Protein AF-A0A7V4GY34-F1 (afdb_monomer)

Sequence (155 aa):
AYGTVDELISWIGFLHDQVPQSNDQALLLKVQDRLMACASRLACDEKELLVRMPRVDESDILFLEQEIDRMESSLEPLQSFILPGGHPVASTCHIVRNVCRRAERRVIALAQEGNEEVENVIIRYLNRLADFLFVFARYLLYTCGGKETLWKPEL

Mean predicted aligned error: 3.69 Å

Secondary structure (DSSP, 8-state):
-HHHHHHHHHHHHHHHTTS-SSHHHHHHHHHHHHHHHHHHHTT---HHHHTTS----HHHHHHHHHHHHHHHTTSPP--SPEES-SSHHHHHHHHHHHHHHHHHHHHHHHHHTSSS---HHHHHHHHHHHHHHHHHHHHHHHHTT---EE-----

Radius of gyration: 16.41 Å; Cα contacts (8 Å, |Δi|>4): 177; chains: 1; bounding box: 42×24×57 Å

Nearest PDB structures (foldseek):
  6d5k-assembly1_A  TM=9.108E-01  e=4.526E-10  Homo sapiens
  3gai-assembly1_A  TM=9.306E-01  e=2.349E-09  Limosilactobacillus reuteri
  3ke4-assembly1_B  TM=9.255E-01  e=2.622E-09  Bacillus cereus ATCC 14579
  3ke5-assembly1_C  TM=9.308E-01  e=4.068E-09  Bacillus cereus ATCC 14579
  3gah-assembly1_A  TM=9.185E-01  e=5.655E-09  Limosilactobacillus reuteri

Solvent-accessible surface area (backbone atoms only — not comparable to full-atom values): 8522 Å² total; per-residue (Å²): 82,27,70,44,36,51,52,34,39,53,42,47,50,59,44,39,76,60,53,69,98,51,78,66,39,61,52,44,53,51,50,38,53,47,44,48,25,45,27,55,53,62,70,54,90,51,70,77,56,58,74,76,48,67,72,69,51,71,68,60,43,52,49,46,52,53,52,36,55,60,46,52,73,77,50,81,80,84,87,60,58,66,52,86,44,69,37,74,61,15,33,46,29,45,51,40,24,55,40,31,52,50,23,33,53,38,45,52,52,49,46,69,67,72,82,50,91,61,62,66,57,56,51,53,39,36,53,52,46,30,51,33,30,50,52,47,18,52,43,48,21,51,77,70,71,37,60,88,44,67,59,74,85,86,128

pLDDT: mean 93.72, std 6.86, range [61.62, 98.81]

Structure (mmCIF, N/CA/C/O backbone):
data_AF-A0A7V4GY34-F1
#
_entry.id   AF-A0A7V4GY34-F1
#
loop_
_atom_site.group_PDB
_atom_site.id
_atom_site.type_symbol
_atom_site.label_atom_id
_atom_site.label_alt_id
_atom_site.label_comp_id
_atom_site.label_asym_id
_atom_site.label_entity_id
_atom_site.label_seq_id
_atom_site.pdbx_PDB_ins_code
_atom_site.Cartn_x
_atom_site.Cartn_y
_atom_site.Cartn_z
_atom_site.occupancy
_atom_site.B_iso_or_equiv
_atom_site.auth_seq_id
_atom_site.auth_comp_id
_atom_site.auth_asym_id
_atom_site.auth_atom_id
_atom_site.pdbx_PDB_model_num
ATOM 1 N N . ALA A 1 1 ? 10.210 -7.263 -10.033 1.00 87.38 1 ALA A N 1
ATOM 2 C CA . ALA A 1 1 ? 9.430 -6.539 -8.997 1.00 87.38 1 ALA A CA 1
ATOM 3 C C . ALA A 1 1 ? 7.919 -6.519 -9.268 1.00 87.38 1 ALA A C 1
ATOM 5 O O . ALA A 1 1 ? 7.153 -6.638 -8.313 1.00 87.38 1 ALA A O 1
ATOM 6 N N . TYR A 1 2 ? 7.485 -6.415 -10.533 1.00 90.00 2 TYR A N 1
ATOM 7 C CA . TYR A 1 2 ? 6.071 -6.314 -10.924 1.00 90.00 2 TYR A CA 1
ATOM 8 C C . TYR A 1 2 ? 5.155 -7.398 -10.318 1.00 90.00 2 TYR A C 1
ATOM 10 O O . TYR A 1 2 ? 4.082 -7.064 -9.839 1.00 90.00 2 TYR A O 1
ATOM 18 N N . GLY A 1 3 ? 5.587 -8.664 -10.215 1.00 96.25 3 GLY A N 1
ATOM 19 C CA . GLY A 1 3 ? 4.744 -9.733 -9.648 1.00 96.25 3 GLY A CA 1
ATOM 20 C C . GLY A 1 3 ? 4.367 -9.530 -8.172 1.00 96.25 3 GLY A C 1
ATOM 21 O O . GLY A 1 3 ? 3.303 -9.946 -7.735 1.00 96.25 3 GLY A O 1
ATOM 22 N N . THR A 1 4 ? 5.200 -8.838 -7.385 1.00 97.94 4 THR A N 1
ATOM 23 C CA . THR A 1 4 ? 4.831 -8.458 -6.008 1.00 97.94 4 THR A CA 1
ATOM 24 C C . THR A 1 4 ? 3.872 -7.264 -5.978 1.00 97.94 4 THR A C 1
ATOM 26 O O . THR A 1 4 ? 3.084 -7.138 -5.046 1.00 97.94 4 THR A O 1
ATOM 29 N N . VAL A 1 5 ? 3.925 -6.388 -6.986 1.00 98.12 5 VAL A N 1
ATOM 30 C CA . VAL A 1 5 ? 2.938 -5.310 -7.157 1.00 98.12 5 VAL A CA 1
ATOM 31 C C . VAL A 1 5 ? 1.588 -5.900 -7.573 1.00 98.12 5 VAL A C 1
ATOM 33 O O . VAL A 1 5 ? 0.569 -5.495 -7.034 1.00 98.12 5 VAL A O 1
ATOM 36 N N . ASP A 1 6 ? 1.573 -6.912 -8.438 1.00 98.19 6 ASP A N 1
ATOM 37 C CA . ASP A 1 6 ? 0.356 -7.642 -8.816 1.00 98.19 6 ASP A CA 1
ATOM 38 C C . ASP A 1 6 ? -0.292 -8.372 -7.622 1.00 98.19 6 ASP A C 1
ATOM 40 O O . ASP A 1 6 ? -1.498 -8.278 -7.378 1.00 98.19 6 ASP A O 1
ATOM 44 N N . GLU A 1 7 ? 0.529 -8.997 -6.771 1.00 98.69 7 GLU A N 1
ATOM 45 C CA . GLU A 1 7 ? 0.064 -9.548 -5.495 1.00 98.69 7 GLU A CA 1
ATOM 46 C C . GLU A 1 7 ? -0.573 -8.463 -4.605 1.00 98.69 7 GLU A C 1
ATOM 48 O O . GLU A 1 7 ? -1.626 -8.682 -4.004 1.00 98.69 7 GLU A O 1
ATOM 53 N N . LEU A 1 8 ? 0.034 -7.272 -4.538 1.00 98.75 8 LEU A N 1
ATOM 54 C CA . LEU A 1 8 ? -0.525 -6.140 -3.800 1.00 98.75 8 LEU A CA 1
ATOM 55 C C . LEU A 1 8 ? -1.877 -5.690 -4.375 1.00 98.75 8 LEU A C 1
ATOM 57 O O . LEU A 1 8 ? -2.795 -5.447 -3.596 1.00 98.75 8 LEU A O 1
ATOM 61 N N . ILE A 1 9 ? -2.026 -5.615 -5.702 1.00 98.62 9 ILE A N 1
ATOM 62 C CA . ILE A 1 9 ? -3.294 -5.260 -6.369 1.00 98.62 9 ILE A CA 1
ATOM 63 C C . ILE A 1 9 ? -4.409 -6.221 -5.949 1.00 98.62 9 ILE A C 1
ATOM 65 O O . ILE A 1 9 ? -5.514 -5.779 -5.625 1.00 98.62 9 ILE A O 1
ATOM 69 N N . SER A 1 10 ? -4.108 -7.520 -5.905 1.00 98.56 10 SER A N 1
ATOM 70 C CA . SER A 1 10 ? -5.058 -8.556 -5.487 1.00 98.56 10 SER A CA 1
ATOM 71 C C . SER A 1 10 ? -5.468 -8.402 -4.019 1.00 98.56 10 SER A C 1
ATOM 73 O O . SER A 1 10 ? -6.653 -8.467 -3.692 1.00 98.56 10 SER A O 1
ATOM 75 N N . TRP A 1 11 ? -4.510 -8.127 -3.128 1.00 98.62 11 TRP A N 1
ATOM 76 C CA . TRP A 1 11 ? -4.801 -7.874 -1.714 1.00 98.62 11 TRP A CA 1
ATOM 77 C C . TRP A 1 11 ? -5.605 -6.592 -1.485 1.00 98.62 11 TRP A C 1
ATOM 79 O O . TRP A 1 11 ? -6.472 -6.578 -0.613 1.00 98.62 11 TRP A O 1
ATOM 89 N N . ILE A 1 12 ? -5.361 -5.533 -2.263 1.00 98.38 12 ILE A N 1
ATOM 90 C CA . ILE A 1 12 ? -6.183 -4.315 -2.220 1.00 98.38 12 ILE A CA 1
ATOM 91 C C . ILE A 1 12 ? -7.619 -4.632 -2.657 1.00 98.38 12 ILE A C 1
ATOM 93 O O . ILE A 1 12 ? -8.549 -4.167 -2.006 1.00 98.38 12 ILE A O 1
ATOM 97 N N . GLY A 1 13 ? -7.811 -5.457 -3.691 1.00 97.94 13 GLY A N 1
ATOM 98 C CA . GLY A 1 13 ? -9.144 -5.908 -4.113 1.00 97.94 13 GLY A CA 1
ATOM 99 C C . GLY A 1 13 ? -9.865 -6.700 -3.020 1.00 97.94 13 GLY A C 1
ATOM 100 O O . GLY A 1 13 ? -11.016 -6.427 -2.697 1.00 97.94 13 GLY A O 1
ATOM 101 N N . PHE A 1 14 ? -9.156 -7.612 -2.352 1.00 98.06 14 PHE A N 1
ATOM 102 C CA . PHE A 1 14 ? -9.718 -8.346 -1.217 1.00 98.06 14 PHE A CA 1
ATOM 103 C C . PHE A 1 14 ? -10.054 -7.443 -0.017 1.00 98.06 14 PHE A C 1
ATOM 105 O O . PHE A 1 14 ? -11.014 -7.700 0.710 1.00 98.06 14 PHE A O 1
ATOM 112 N N . LEU A 1 15 ? -9.267 -6.387 0.213 1.00 97.50 15 LEU A N 1
ATOM 113 C CA . LEU A 1 15 ? -9.582 -5.375 1.219 1.00 97.50 15 LEU A CA 1
ATOM 114 C C . LEU A 1 15 ? -10.821 -4.567 0.813 1.00 97.50 15 LEU A C 1
ATOM 116 O O . LEU A 1 15 ? -11.698 -4.369 1.647 1.00 97.50 15 LEU A O 1
ATOM 120 N N . HIS A 1 16 ? -10.912 -4.146 -0.451 1.00 96.38 16 HIS A N 1
ATOM 121 C CA . HIS A 1 16 ? -12.045 -3.401 -1.007 1.00 96.38 16 HIS A CA 1
ATOM 122 C C . HIS A 1 16 ? -13.380 -4.094 -0.735 1.00 96.38 16 HIS A C 1
ATOM 124 O O . HIS A 1 16 ? -14.315 -3.457 -0.247 1.00 96.38 16 HIS A O 1
ATOM 130 N N . ASP A 1 17 ? -13.439 -5.405 -0.953 1.00 95.00 17 ASP A N 1
ATOM 131 C CA . ASP A 1 17 ? -14.665 -6.188 -0.774 1.00 95.00 17 ASP A CA 1
ATOM 132 C C . ASP A 1 17 ? -15.105 -6.315 0.696 1.00 95.00 17 ASP A C 1
ATOM 134 O O . ASP A 1 17 ? -16.252 -6.664 0.976 1.00 95.00 17 ASP A O 1
ATOM 138 N N . GLN A 1 18 ? -14.214 -6.020 1.647 1.00 92.88 18 GLN A N 1
ATOM 139 C CA . GLN A 1 18 ? -14.506 -6.034 3.083 1.00 92.88 18 GLN A CA 1
ATOM 140 C C . GLN A 1 18 ? -14.834 -4.655 3.659 1.00 92.88 18 GLN A C 1
ATOM 142 O O . GLN A 1 18 ? -15.369 -4.572 4.768 1.00 92.88 18 GLN A O 1
ATOM 147 N N . VAL A 1 19 ? -14.482 -3.574 2.959 1.00 89.94 19 VAL A N 1
ATOM 148 C CA . VAL A 1 19 ? -14.785 -2.216 3.416 1.00 89.94 19 VAL A CA 1
ATOM 149 C C . VAL A 1 19 ? -16.295 -1.979 3.278 1.00 89.94 19 VAL A C 1
ATOM 151 O O . VAL A 1 19 ? -16.860 -2.296 2.226 1.00 89.94 19 VAL A O 1
ATOM 154 N N . PRO A 1 20 ? -16.977 -1.447 4.315 1.00 79.94 20 PRO A N 1
ATOM 155 C CA . PRO A 1 20 ? -18.390 -1.090 4.219 1.00 79.94 20 PRO A CA 1
ATOM 156 C C . PRO A 1 20 ? -18.655 -0.182 3.012 1.00 79.94 20 PRO A C 1
ATOM 158 O O . PRO A 1 20 ? -17.811 0.635 2.664 1.00 79.94 20 PRO A O 1
ATOM 161 N N . GLN A 1 21 ? -19.832 -0.303 2.391 1.00 72.25 21 GLN A N 1
ATOM 162 C CA . GLN A 1 21 ? -20.219 0.518 1.236 1.00 72.25 21 GLN A CA 1
ATOM 163 C C . GLN A 1 21 ? -20.167 2.011 1.606 1.00 72.25 21 GLN A C 1
ATOM 165 O O . GLN A 1 21 ? -21.051 2.531 2.289 1.00 72.25 21 GLN A O 1
ATOM 170 N N . SER A 1 22 ? -19.092 2.679 1.193 1.00 76.81 22 SER A N 1
ATOM 171 C CA . SER A 1 22 ? -18.755 4.065 1.513 1.00 76.81 22 SER A CA 1
ATOM 172 C C . SER A 1 22 ? -17.882 4.653 0.398 1.00 76.81 22 SER A C 1
ATOM 174 O O . SER A 1 22 ? -17.471 3.959 -0.536 1.00 76.81 22 SER A O 1
ATOM 176 N N . ASN A 1 23 ? -17.537 5.937 0.517 1.00 79.94 23 ASN A N 1
ATOM 177 C CA . ASN A 1 23 ? -16.567 6.580 -0.374 1.00 79.94 23 ASN A CA 1
ATOM 178 C C . ASN A 1 23 ? -15.171 5.916 -0.334 1.00 79.94 23 ASN A C 1
ATOM 180 O O . ASN A 1 23 ? -14.388 6.092 -1.266 1.00 79.94 23 ASN A O 1
ATOM 184 N N . ASP A 1 24 ? -14.861 5.124 0.698 1.00 88.25 24 ASP A N 1
ATOM 185 C CA . ASP A 1 24 ? -13.551 4.489 0.871 1.00 88.25 24 ASP A CA 1
ATOM 186 C C . ASP A 1 24 ? -13.333 3.302 -0.094 1.00 88.25 24 ASP A C 1
ATOM 188 O O . ASP A 1 24 ? -12.195 2.922 -0.371 1.00 88.25 24 ASP A O 1
ATOM 192 N N . GLN A 1 25 ? -14.396 2.742 -0.683 1.00 91.00 25 GLN A N 1
ATOM 193 C CA . GLN A 1 25 ? -14.270 1.738 -1.750 1.00 91.00 25 GLN A CA 1
ATOM 194 C C . GLN A 1 25 ? -13.734 2.352 -3.049 1.00 91.00 25 GLN A C 1
ATOM 196 O O . GLN A 1 25 ? -12.810 1.818 -3.664 1.00 91.00 25 GLN A O 1
ATOM 201 N N . ALA A 1 26 ? -14.251 3.523 -3.436 1.00 92.56 26 ALA A N 1
ATOM 202 C CA . ALA A 1 26 ? -13.767 4.247 -4.612 1.00 92.56 26 ALA A CA 1
ATOM 203 C C . ALA A 1 26 ? -12.281 4.627 -4.474 1.00 92.56 26 ALA A C 1
ATOM 205 O O . ALA A 1 26 ? -11.529 4.598 -5.451 1.00 92.56 26 ALA A O 1
ATOM 206 N N . LEU A 1 27 ? -11.850 4.925 -3.247 1.00 95.06 27 LEU A N 1
ATOM 207 C CA . LEU A 1 27 ? -10.455 5.183 -2.909 1.00 95.06 27 LEU A CA 1
ATOM 208 C C . LEU A 1 27 ? -9.560 3.963 -3.180 1.00 95.06 27 LEU A C 1
ATOM 210 O O . LEU A 1 27 ? -8.527 4.097 -3.838 1.00 95.06 27 LEU A O 1
ATOM 214 N N . LEU A 1 28 ? -9.969 2.766 -2.748 1.00 97.19 28 LEU A N 1
ATOM 215 C CA . LEU A 1 28 ? -9.211 1.537 -3.003 1.00 97.19 28 LEU A CA 1
ATOM 216 C C . LEU A 1 28 ? -9.174 1.161 -4.488 1.00 97.19 28 LEU A C 1
ATOM 218 O O . LEU A 1 28 ? -8.119 0.757 -4.974 1.00 97.19 28 LEU A O 1
ATOM 222 N N . LEU A 1 29 ? -10.267 1.365 -5.230 1.00 96.19 29 LEU A N 1
ATOM 223 C CA . LEU A 1 29 ? -10.281 1.163 -6.684 1.00 96.19 29 LEU A CA 1
ATOM 224 C C . LEU A 1 29 ? -9.285 2.088 -7.392 1.00 96.19 29 LEU A C 1
ATOM 226 O O . LEU A 1 29 ? -8.539 1.639 -8.264 1.00 96.19 29 LEU A O 1
ATOM 230 N N . LYS A 1 30 ? -9.210 3.361 -6.979 1.00 97.12 30 LYS A N 1
ATOM 231 C CA . LYS A 1 30 ? -8.196 4.291 -7.493 1.00 97.12 30 LYS A CA 1
ATOM 232 C C . LYS A 1 30 ? -6.783 3.793 -7.183 1.00 97.12 30 LYS A C 1
ATOM 234 O O . LYS A 1 30 ? -5.930 3.821 -8.063 1.00 97.12 30 LYS A O 1
ATOM 239 N N . VAL A 1 31 ? -6.529 3.288 -5.975 1.00 98.19 31 VAL A N 1
ATOM 240 C CA . VAL A 1 31 ? -5.227 2.691 -5.625 1.00 98.19 31 VAL A CA 1
ATOM 241 C C . VAL A 1 31 ? -4.901 1.477 -6.505 1.00 98.19 31 VAL A C 1
ATOM 243 O O . VAL A 1 31 ? -3.775 1.385 -6.990 1.00 98.19 31 VAL A O 1
ATOM 246 N N . GLN A 1 32 ? -5.851 0.571 -6.769 1.00 97.94 32 GLN A N 1
ATOM 247 C CA . GLN A 1 32 ? -5.620 -0.572 -7.670 1.00 97.94 32 GLN A CA 1
ATOM 248 C C . GLN A 1 32 ? -5.253 -0.124 -9.083 1.00 97.94 32 GLN A C 1
ATOM 250 O O . GLN A 1 32 ? -4.308 -0.652 -9.663 1.00 97.94 32 GLN A O 1
ATOM 255 N N . ASP A 1 33 ? -5.964 0.866 -9.618 1.00 98.00 33 ASP A N 1
ATOM 256 C CA . ASP A 1 33 ? -5.693 1.428 -10.941 1.00 98.00 33 ASP A CA 1
ATOM 257 C C . ASP A 1 33 ? -4.278 2.034 -11.029 1.00 98.00 33 ASP A C 1
ATOM 259 O O . ASP A 1 33 ? -3.518 1.733 -11.953 1.00 98.00 33 ASP A O 1
ATOM 263 N N . ARG A 1 34 ? -3.859 2.808 -10.020 1.00 98.25 34 ARG A N 1
ATOM 264 C CA . ARG A 1 34 ? -2.493 3.357 -9.955 1.00 98.25 34 ARG A CA 1
ATOM 265 C C . ARG A 1 34 ? -1.431 2.269 -9.798 1.00 98.25 34 ARG A C 1
ATOM 267 O O . ARG A 1 34 ? -0.384 2.330 -10.441 1.00 98.25 34 ARG A O 1
ATOM 274 N N . LEU A 1 35 ? -1.695 1.240 -8.995 1.00 98.38 35 LEU A N 1
ATOM 275 C CA . LEU A 1 35 ? -0.803 0.088 -8.871 1.00 98.38 35 LEU A CA 1
ATOM 276 C C . LEU A 1 35 ? -0.703 -0.713 -10.174 1.00 98.38 35 LEU A C 1
ATOM 278 O O . LEU A 1 35 ? 0.383 -1.196 -10.489 1.00 98.38 35 LEU A O 1
ATOM 282 N N . MET A 1 36 ? -1.782 -0.813 -10.955 1.00 98.06 36 MET A N 1
ATOM 283 C CA . MET A 1 36 ? -1.757 -1.431 -12.282 1.00 98.06 36 MET A CA 1
ATOM 284 C C . MET A 1 36 ? -0.885 -0.624 -13.249 1.00 98.06 36 MET A C 1
ATOM 286 O O . MET A 1 36 ? -0.076 -1.202 -13.976 1.00 9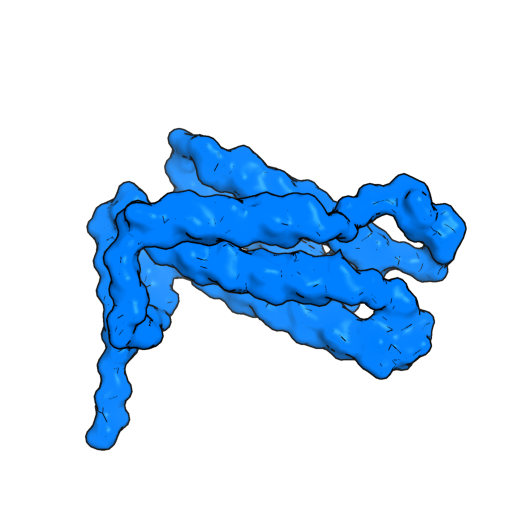8.06 36 MET A O 1
ATOM 290 N N . ALA A 1 37 ? -0.964 0.712 -13.203 1.00 96.69 37 ALA A N 1
ATOM 291 C CA . ALA A 1 37 ? -0.038 1.570 -13.938 1.00 96.69 37 ALA A CA 1
ATOM 292 C C . ALA A 1 37 ? 1.420 1.275 -13.535 1.00 96.69 37 ALA A C 1
ATOM 294 O O . ALA A 1 37 ? 2.238 0.980 -14.405 1.00 96.69 37 ALA A O 1
ATOM 295 N N . CYS A 1 38 ? 1.738 1.229 -12.235 1.00 96.50 38 CYS A N 1
ATOM 296 C CA . CYS A 1 38 ? 3.069 0.837 -11.751 1.00 96.50 38 CYS A CA 1
ATOM 297 C C . CYS A 1 38 ? 3.501 -0.549 -12.258 1.00 96.50 38 CYS A C 1
ATOM 299 O O . CYS A 1 38 ? 4.608 -0.694 -12.772 1.00 96.50 38 CYS A O 1
ATOM 301 N N . ALA A 1 39 ? 2.645 -1.566 -12.128 1.00 96.06 39 ALA A N 1
ATOM 302 C CA . ALA A 1 39 ? 2.948 -2.939 -12.523 1.00 96.06 39 ALA A CA 1
ATOM 303 C C . ALA A 1 39 ? 3.226 -3.050 -14.027 1.00 96.06 39 ALA A C 1
ATOM 305 O O . ALA A 1 39 ? 4.202 -3.687 -14.415 1.00 96.06 39 ALA A O 1
ATOM 306 N N . SER A 1 40 ? 2.413 -2.384 -14.853 1.00 94.81 40 SER A N 1
ATOM 307 C CA . SER A 1 40 ? 2.571 -2.388 -16.309 1.00 94.81 40 SER A CA 1
ATOM 308 C C . SER A 1 40 ? 3.923 -1.812 -16.737 1.00 94.81 40 SER A C 1
ATOM 310 O O . SER A 1 40 ? 4.598 -2.394 -17.580 1.00 94.81 40 SER A O 1
ATOM 312 N N . ARG A 1 41 ? 4.368 -0.718 -16.107 1.00 93.00 41 ARG A N 1
ATOM 313 C CA . ARG A 1 41 ? 5.661 -0.085 -16.404 1.00 93.00 41 ARG A CA 1
ATOM 314 C C . ARG A 1 41 ? 6.837 -0.929 -15.933 1.00 93.00 41 ARG A C 1
ATOM 316 O O . ARG A 1 41 ? 7.791 -1.099 -16.673 1.00 93.00 41 ARG A O 1
ATOM 323 N N . LEU A 1 42 ? 6.733 -1.515 -14.740 1.00 93.00 42 LEU A N 1
ATOM 324 C CA . LEU A 1 42 ? 7.742 -2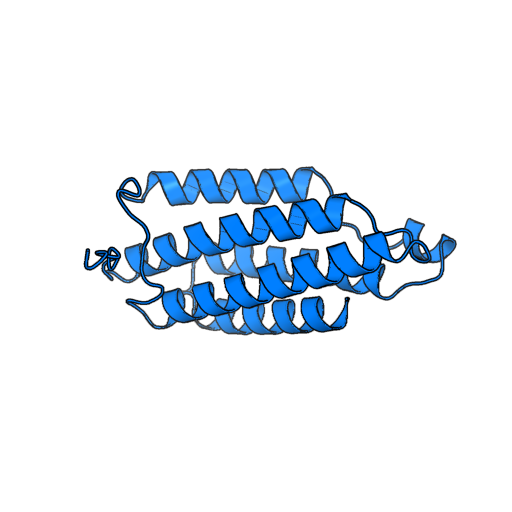.429 -14.190 1.00 93.00 42 LEU A CA 1
ATOM 325 C C . LEU A 1 42 ? 7.865 -3.756 -14.958 1.00 93.00 42 LEU A C 1
ATOM 327 O O . LEU A 1 42 ? 8.742 -4.551 -14.635 1.00 93.00 42 LEU A O 1
ATOM 331 N N . ALA A 1 43 ? 6.948 -4.041 -15.882 1.00 92.69 43 ALA A N 1
ATOM 332 C CA . ALA A 1 43 ? 6.955 -5.235 -16.721 1.00 92.69 43 ALA A CA 1
ATOM 333 C C . ALA A 1 43 ? 7.341 -4.935 -18.182 1.00 92.69 43 ALA A C 1
ATOM 335 O O . ALA A 1 43 ? 7.299 -5.844 -19.010 1.00 92.69 43 ALA A O 1
ATOM 336 N N . CYS A 1 44 ? 7.653 -3.678 -18.519 1.00 90.19 44 CYS A N 1
ATOM 337 C CA . CYS A 1 44 ? 7.899 -3.239 -19.888 1.00 90.19 44 CYS A CA 1
ATOM 338 C C . CYS A 1 44 ? 9.363 -2.825 -20.086 1.00 90.19 44 CYS A C 1
ATOM 340 O O . CYS A 1 44 ? 9.809 -1.827 -19.523 1.00 90.19 44 CYS A O 1
ATOM 342 N N . ASP A 1 45 ? 10.070 -3.549 -20.956 1.00 84.81 45 ASP A N 1
ATOM 343 C CA . ASP A 1 45 ? 11.483 -3.294 -21.279 1.00 84.81 45 ASP A CA 1
ATOM 344 C C . ASP A 1 45 ? 11.660 -2.314 -22.460 1.00 84.81 45 ASP A C 1
ATOM 346 O O . ASP A 1 45 ? 12.752 -1.805 -22.727 1.00 84.81 45 ASP A O 1
ATOM 350 N N . GLU A 1 46 ? 10.582 -2.025 -23.197 1.00 87.38 46 GLU A N 1
ATOM 351 C CA . GLU A 1 46 ? 10.613 -1.201 -24.407 1.00 87.38 46 GLU A CA 1
ATOM 352 C C . GLU A 1 46 ? 10.402 0.289 -24.095 1.00 87.38 46 GLU A C 1
ATOM 354 O O . GLU A 1 46 ? 9.283 0.753 -23.852 1.00 87.38 46 GLU A O 1
ATOM 359 N N . LYS A 1 47 ? 11.478 1.083 -24.186 1.00 83.00 47 LYS A N 1
ATOM 360 C CA . LYS A 1 47 ? 11.450 2.527 -23.875 1.00 83.00 47 LYS A CA 1
ATOM 361 C C . LYS A 1 47 ? 10.411 3.325 -24.670 1.00 83.00 47 LYS A C 1
ATOM 363 O O . LYS A 1 47 ? 9.827 4.264 -24.135 1.00 83.00 47 LYS A O 1
ATOM 368 N N . GLU A 1 48 ? 10.158 2.971 -25.929 1.00 85.75 48 GLU A N 1
ATOM 369 C CA . GLU A 1 48 ? 9.167 3.670 -26.762 1.00 85.75 48 GLU A CA 1
ATOM 370 C C . GLU A 1 48 ? 7.727 3.416 -26.297 1.00 85.75 48 GLU A C 1
ATOM 372 O O . GLU A 1 48 ? 6.900 4.334 -26.310 1.00 85.75 48 GLU A O 1
ATOM 377 N N . LEU A 1 49 ? 7.433 2.193 -25.840 1.00 86.88 49 LEU A N 1
ATOM 378 C CA . LEU A 1 49 ? 6.130 1.845 -25.278 1.00 86.88 49 LEU A CA 1
ATOM 379 C C . LEU A 1 49 ? 5.919 2.539 -23.932 1.00 86.88 49 LEU A C 1
ATOM 381 O O . LEU A 1 49 ? 4.845 3.102 -23.707 1.00 86.88 49 LEU A O 1
ATOM 385 N N . LEU A 1 50 ? 6.956 2.605 -23.088 1.00 86.25 50 LEU A N 1
ATOM 386 C CA . LEU A 1 50 ? 6.905 3.279 -21.787 1.00 86.25 50 LEU A CA 1
ATOM 387 C C . LEU A 1 50 ? 6.419 4.735 -21.879 1.00 86.25 50 LEU A C 1
ATOM 389 O O . LEU A 1 50 ? 5.729 5.202 -20.976 1.00 86.25 50 LEU A O 1
ATOM 393 N N . VAL A 1 51 ? 6.710 5.467 -22.958 1.00 84.25 51 VAL A N 1
ATOM 394 C CA . VAL A 1 51 ? 6.258 6.865 -23.123 1.00 84.25 51 VAL A CA 1
ATOM 395 C C . VAL A 1 51 ? 4.732 6.980 -23.251 1.00 84.25 51 VAL A C 1
ATOM 397 O O . VAL A 1 51 ? 4.157 8.002 -22.881 1.00 84.25 51 VAL A O 1
ATOM 400 N N . ARG A 1 52 ? 4.061 5.945 -23.767 1.00 87.75 52 ARG A N 1
ATOM 401 C CA . ARG A 1 52 ? 2.611 5.948 -24.043 1.00 87.75 52 ARG A CA 1
ATOM 402 C C . ARG A 1 52 ? 1.786 5.251 -22.964 1.00 87.75 52 ARG A C 1
ATOM 404 O O . ARG A 1 52 ? 0.560 5.282 -23.024 1.00 87.75 52 ARG A O 1
ATOM 411 N N . MET A 1 53 ? 2.443 4.605 -22.005 1.00 90.31 53 MET A N 1
ATOM 412 C CA . MET A 1 53 ? 1.778 3.860 -20.942 1.00 90.31 53 MET A CA 1
ATOM 413 C C . MET A 1 53 ? 1.310 4.787 -19.815 1.00 90.31 53 MET A C 1
ATOM 415 O O . MET A 1 53 ? 2.004 5.760 -19.499 1.00 90.31 53 MET A O 1
ATOM 419 N N . PRO A 1 54 ? 0.178 4.471 -19.157 1.00 92.62 54 PRO A N 1
ATOM 420 C CA . PRO A 1 54 ? -0.222 5.141 -17.927 1.00 92.62 54 PRO A CA 1
ATOM 421 C C . PRO A 1 54 ? 0.923 5.132 -16.916 1.00 92.62 54 PRO A C 1
ATOM 423 O O . PRO A 1 54 ? 1.659 4.151 -16.810 1.00 92.62 54 PRO A O 1
ATOM 426 N N . ARG A 1 55 ? 1.076 6.225 -16.172 1.00 92.31 55 ARG A N 1
ATOM 427 C CA . ARG A 1 55 ? 2.083 6.356 -15.119 1.00 92.31 55 ARG A CA 1
ATOM 428 C C . ARG A 1 55 ? 1.463 6.953 -13.872 1.00 92.31 55 ARG A C 1
ATOM 430 O O . ARG A 1 55 ? 0.462 7.663 -13.967 1.00 92.31 55 ARG A O 1
ATOM 437 N N . VAL A 1 56 ? 2.092 6.671 -12.741 1.00 95.94 56 VAL A N 1
ATOM 438 C CA . VAL A 1 56 ? 1.863 7.437 -11.519 1.00 95.94 56 VAL A CA 1
ATOM 439 C C . VAL A 1 56 ? 2.687 8.716 -11.557 1.00 95.94 56 VAL A C 1
ATOM 441 O O . VAL A 1 56 ? 3.774 8.741 -12.143 1.00 95.94 56 VAL A O 1
ATOM 444 N N . ASP A 1 57 ? 2.174 9.776 -10.948 1.00 95.12 57 ASP A N 1
ATOM 445 C CA . ASP A 1 57 ? 2.869 11.057 -10.852 1.00 95.12 57 ASP A CA 1
ATOM 446 C C . ASP A 1 57 ? 2.766 11.683 -9.449 1.00 95.12 57 ASP A C 1
ATOM 448 O O . ASP A 1 57 ? 2.258 11.084 -8.501 1.00 95.12 57 ASP A O 1
ATOM 452 N N . GLU A 1 58 ? 3.301 12.895 -9.290 1.00 96.88 58 GLU A N 1
ATOM 453 C CA . GLU A 1 58 ? 3.277 13.619 -8.012 1.00 96.88 58 GLU A CA 1
ATOM 454 C C . GLU A 1 58 ? 1.855 13.900 -7.509 1.00 96.88 58 GLU A C 1
ATOM 456 O O . GLU A 1 58 ? 1.640 13.980 -6.301 1.00 96.88 58 GLU A O 1
ATOM 461 N N . SER A 1 59 ? 0.874 14.037 -8.406 1.00 97.75 59 SER A N 1
ATOM 462 C CA . SER A 1 59 ? -0.515 14.282 -8.011 1.00 97.75 59 SER A CA 1
ATOM 463 C C . SER A 1 59 ? -1.149 13.049 -7.367 1.00 97.75 59 SER A C 1
ATOM 465 O O . SER A 1 59 ? -1.975 13.188 -6.465 1.00 97.75 59 SER A O 1
ATOM 467 N N . ASP A 1 60 ? -0.708 11.847 -7.750 1.00 98.31 60 ASP A N 1
ATOM 468 C CA . ASP A 1 60 ? -1.126 10.600 -7.110 1.00 98.31 60 ASP A CA 1
ATOM 469 C C . ASP A 1 60 ? -0.559 10.472 -5.690 1.00 98.31 60 ASP A C 1
ATOM 471 O O . ASP A 1 60 ? -1.242 9.980 -4.792 1.00 98.31 60 ASP A O 1
ATOM 475 N N . ILE A 1 61 ? 0.671 10.947 -5.467 1.00 98.50 61 ILE A N 1
ATOM 476 C CA . ILE A 1 61 ? 1.291 11.001 -4.134 1.00 98.50 61 ILE A CA 1
ATOM 477 C C . ILE A 1 61 ? 0.570 12.033 -3.263 1.00 98.50 61 ILE A C 1
ATOM 479 O O . ILE A 1 61 ? 0.173 11.709 -2.145 1.00 98.50 61 ILE A O 1
ATOM 483 N N . LEU A 1 62 ? 0.341 13.238 -3.794 1.00 98.38 62 LEU A N 1
ATOM 484 C CA . LEU A 1 62 ? -0.386 14.300 -3.095 1.00 98.38 62 LEU A CA 1
ATOM 485 C C . LEU A 1 62 ? -1.803 13.856 -2.716 1.00 98.38 62 LEU A C 1
ATOM 487 O O . LEU A 1 62 ? -2.286 14.167 -1.633 1.00 98.38 62 LEU A O 1
ATOM 491 N N . PHE A 1 63 ? -2.465 13.099 -3.589 1.00 98.38 63 PHE A N 1
ATOM 492 C CA . PHE A 1 63 ? -3.770 12.529 -3.291 1.00 98.38 63 PHE A CA 1
ATOM 493 C C . PHE A 1 63 ? -3.727 11.577 -2.084 1.00 98.38 63 PHE A C 1
ATOM 495 O O . PHE A 1 63 ? -4.592 11.662 -1.218 1.00 98.38 63 PHE A O 1
ATOM 502 N N . LEU A 1 64 ? -2.716 10.702 -1.984 1.00 98.62 64 LEU A N 1
ATOM 503 C CA . LEU A 1 64 ? -2.554 9.836 -0.809 1.00 98.62 64 LEU A CA 1
ATOM 504 C C . LEU A 1 64 ? -2.306 10.647 0.470 1.00 98.62 64 LEU A C 1
ATOM 506 O O . LEU A 1 64 ? -2.838 10.292 1.518 1.00 98.62 64 LEU A O 1
ATOM 510 N N . GLU A 1 65 ? -1.527 11.726 0.387 1.00 98.62 65 GLU A N 1
ATOM 511 C CA . GLU A 1 65 ? -1.258 12.634 1.512 1.00 98.62 65 GLU A CA 1
ATOM 512 C C . GLU A 1 65 ? -2.536 13.335 1.993 1.00 98.62 65 GLU A C 1
ATOM 514 O O . GLU A 1 65 ? -2.827 13.332 3.185 1.00 98.62 65 GLU A O 1
ATOM 519 N N . GLN A 1 66 ? -3.366 13.825 1.072 1.00 98.44 66 GLN A N 1
ATOM 520 C CA . GLN A 1 66 ? -4.653 14.442 1.408 1.00 98.44 66 GLN A CA 1
ATOM 521 C C . GLN A 1 66 ? -5.622 13.462 2.081 1.00 98.44 66 GLN A C 1
ATOM 523 O O . GLN A 1 66 ? -6.340 13.830 3.012 1.00 98.44 66 GLN A O 1
ATOM 528 N N . GLU A 1 67 ? -5.652 12.207 1.630 1.00 98.06 67 GLU A N 1
ATOM 529 C CA . GLU A 1 67 ? -6.489 11.183 2.256 1.00 98.0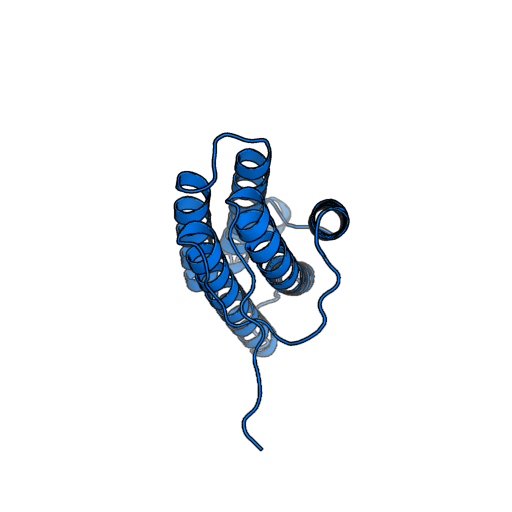6 67 GLU A CA 1
ATOM 530 C C . GLU A 1 67 ? -5.959 10.762 3.631 1.00 98.06 67 GLU A C 1
ATOM 532 O O . GLU A 1 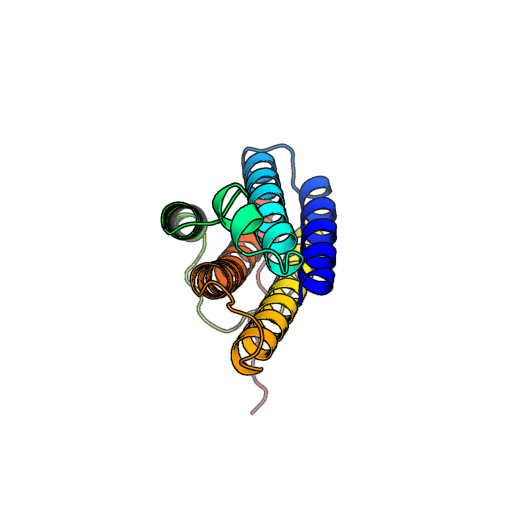67 ? -6.760 10.516 4.535 1.00 98.06 67 GLU A O 1
ATOM 537 N N . ILE A 1 68 ? -4.633 10.725 3.816 1.00 98.44 68 ILE A N 1
ATOM 538 C CA . ILE A 1 68 ? -4.011 10.559 5.136 1.00 98.44 68 ILE A CA 1
ATOM 539 C C . ILE A 1 68 ? -4.505 11.661 6.078 1.00 98.44 68 ILE A C 1
ATOM 541 O O . ILE A 1 68 ? -5.110 11.336 7.099 1.00 98.44 68 ILE A O 1
ATOM 545 N N . ASP A 1 69 ? -4.351 12.932 5.699 1.00 98.12 69 ASP A N 1
ATOM 546 C CA . ASP A 1 69 ? -4.757 14.077 6.524 1.00 98.12 69 ASP A CA 1
ATOM 547 C C . ASP A 1 69 ? -6.255 14.023 6.874 1.00 98.12 69 ASP A C 1
ATOM 549 O O . ASP A 1 69 ? -6.660 14.240 8.023 1.00 98.12 69 ASP A O 1
ATOM 553 N N . ARG A 1 70 ? -7.101 13.675 5.892 1.00 97.00 70 ARG A N 1
ATOM 554 C CA . ARG A 1 70 ? -8.548 13.510 6.089 1.00 97.00 70 ARG A CA 1
ATOM 555 C C . ARG A 1 70 ? -8.847 12.460 7.155 1.00 97.00 70 ARG A C 1
ATOM 557 O O . ARG A 1 70 ? -9.661 12.713 8.042 1.00 97.00 70 ARG A O 1
ATOM 564 N N . MET A 1 71 ? -8.233 11.284 7.065 1.00 96.56 71 MET A N 1
ATOM 565 C CA . MET A 1 71 ? -8.480 10.187 8.001 1.00 96.56 71 MET A CA 1
ATOM 566 C C . MET A 1 71 ? -7.913 10.480 9.390 1.00 96.56 71 MET A C 1
ATOM 568 O O . MET A 1 71 ? -8.595 10.232 10.384 1.00 96.56 71 MET A O 1
ATOM 572 N N . GLU A 1 72 ? -6.706 11.045 9.470 1.00 96.81 72 GLU A N 1
ATOM 573 C CA . GLU A 1 72 ? -6.068 11.411 10.738 1.00 96.81 72 GLU A CA 1
ATOM 574 C C . GLU A 1 72 ? -6.886 12.430 11.529 1.00 96.81 72 GLU A C 1
ATOM 576 O O . GLU A 1 72 ? -6.950 12.324 12.750 1.00 96.81 72 GLU A O 1
ATOM 581 N N . SER A 1 73 ? -7.600 13.341 10.858 1.00 96.75 73 SER A N 1
ATOM 582 C CA . SER A 1 73 ? -8.484 14.308 11.527 1.00 96.75 73 SER A CA 1
ATOM 583 C C . SER A 1 73 ? -9.598 13.673 12.377 1.00 96.75 73 SER A C 1
ATOM 585 O O . SER A 1 73 ? -10.150 14.330 13.258 1.00 96.75 73 SER A O 1
ATOM 587 N N . SER A 1 74 ? -9.936 12.404 12.118 1.00 94.00 74 SER A N 1
ATOM 588 C CA . SER A 1 74 ? -10.950 11.638 12.859 1.00 94.00 74 SER A CA 1
ATOM 589 C C . SER A 1 74 ? -10.352 10.695 13.909 1.00 94.00 74 SER A C 1
ATOM 591 O O . SER A 1 74 ? -11.099 10.033 14.628 1.00 94.00 74 SER A O 1
ATOM 593 N N . LEU A 1 75 ? -9.023 10.583 13.970 1.00 95.81 75 LEU A N 1
ATOM 594 C CA . LEU A 1 75 ? -8.319 9.632 14.820 1.00 95.81 75 LEU A CA 1
ATOM 595 C C . LEU A 1 75 ? -7.725 10.320 16.044 1.00 95.81 75 LEU A C 1
ATOM 597 O O . LEU A 1 75 ? -7.240 11.447 15.988 1.00 95.81 75 LEU A O 1
ATOM 601 N N . GLU A 1 76 ? -7.684 9.585 17.150 1.00 92.56 76 GLU A N 1
ATOM 602 C CA . GLU A 1 76 ? -6.889 10.003 18.298 1.00 92.56 76 GLU A CA 1
ATOM 603 C C . GLU A 1 76 ? -5.391 10.020 17.926 1.00 92.56 76 GLU A C 1
ATOM 605 O O . GLU A 1 76 ? -4.918 9.135 17.190 1.00 92.56 76 GLU A O 1
ATOM 610 N N . PRO A 1 77 ? -4.613 10.994 18.435 1.00 91.94 77 PRO A N 1
ATOM 611 C CA . PRO A 1 77 ? -3.175 11.049 18.204 1.00 91.94 77 PRO A CA 1
ATOM 612 C C . PRO A 1 77 ? -2.478 9.751 18.626 1.00 91.94 77 PRO A C 1
ATOM 614 O O . PRO A 1 77 ? -2.766 9.183 19.680 1.00 91.94 77 PRO A O 1
ATOM 617 N N . LEU A 1 78 ? -1.526 9.287 17.816 1.00 89.44 78 LEU A N 1
ATOM 618 C CA . LEU A 1 78 ? -0.787 8.057 18.095 1.00 89.44 78 LEU A CA 1
ATOM 619 C C . LEU A 1 78 ? 0.166 8.263 19.287 1.00 89.44 78 LEU A C 1
ATOM 621 O O . LEU A 1 78 ? 1.134 9.012 19.192 1.00 89.44 78 LEU A O 1
ATOM 625 N N . GLN A 1 79 ? -0.097 7.583 20.406 1.00 85.06 79 GLN A N 1
ATOM 626 C CA . GLN A 1 79 ? 0.687 7.731 21.646 1.00 85.06 79 GLN A CA 1
ATOM 627 C C . GLN A 1 79 ? 1.807 6.690 21.806 1.00 85.06 79 GLN A C 1
ATOM 629 O O . GLN A 1 79 ? 2.756 6.904 22.556 1.00 85.06 79 GLN A O 1
ATOM 634 N N . SER A 1 80 ? 1.691 5.544 21.134 1.00 90.56 80 SER A N 1
ATOM 635 C CA . SER A 1 80 ? 2.667 4.448 21.131 1.00 90.56 80 SER A CA 1
ATOM 636 C C . SER A 1 80 ? 2.526 3.663 19.826 1.00 90.56 80 SER A C 1
ATOM 638 O O . SER A 1 80 ? 1.561 3.851 19.082 1.00 90.56 80 SER A O 1
ATOM 640 N N . PHE A 1 81 ? 3.453 2.745 19.553 1.00 91.94 81 PHE A N 1
ATOM 641 C CA . PHE A 1 81 ? 3.246 1.758 18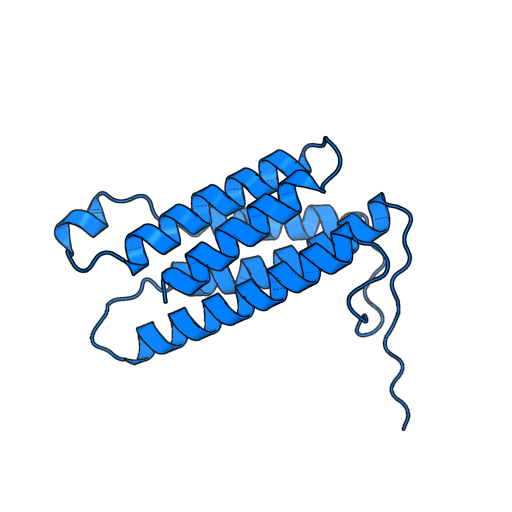.498 1.00 91.94 81 PHE A CA 1
ATOM 642 C C . PHE A 1 81 ? 1.962 0.964 18.753 1.00 91.94 81 PHE A C 1
ATOM 644 O O . PHE A 1 81 ? 1.623 0.655 19.895 1.00 91.94 81 PHE A O 1
ATOM 651 N N . ILE A 1 82 ? 1.267 0.605 17.678 1.00 95.06 82 ILE A N 1
ATOM 652 C CA . ILE A 1 82 ? 0.079 -0.248 17.729 1.00 95.06 82 ILE A CA 1
ATOM 653 C C . ILE A 1 82 ? 0.429 -1.661 17.280 1.00 95.06 82 ILE A C 1
ATOM 655 O O . ILE A 1 82 ? 1.212 -1.863 16.348 1.00 95.06 82 ILE A O 1
ATOM 659 N N . LEU A 1 83 ? -0.176 -2.647 17.931 1.00 96.06 83 LEU A N 1
ATOM 660 C CA . LEU A 1 83 ? -0.196 -4.011 17.430 1.00 96.06 83 LEU A CA 1
ATOM 661 C C . LEU A 1 83 ? -1.241 -4.110 16.309 1.00 96.06 83 LEU A C 1
ATOM 663 O O . LEU A 1 83 ? -2.377 -3.670 16.506 1.00 96.06 83 LEU A O 1
ATOM 667 N N . PRO A 1 84 ? -0.888 -4.672 15.138 1.00 96.19 84 PRO A N 1
ATOM 668 C CA . PRO A 1 84 ? -1.809 -4.761 14.015 1.00 96.19 84 PRO A CA 1
ATOM 669 C C . PRO A 1 84 ? -2.948 -5.729 14.346 1.00 96.19 84 PRO A C 1
ATOM 671 O O . PRO A 1 84 ? -2.710 -6.911 14.595 1.00 96.19 84 PRO A O 1
ATOM 674 N N . GLY A 1 85 ? -4.187 -5.240 14.338 1.00 93.50 85 GLY A N 1
ATOM 675 C CA . GLY A 1 85 ? -5.352 -6.069 14.631 1.00 93.50 85 GLY A CA 1
ATOM 676 C C . GLY A 1 85 ? -6.566 -5.280 15.110 1.00 93.50 85 GLY A C 1
ATOM 677 O O . GLY A 1 85 ? -6.723 -4.103 14.805 1.00 93.50 85 GLY A O 1
ATOM 678 N N . GLY A 1 86 ? -7.435 -5.949 15.870 1.00 94.06 86 GLY A N 1
ATOM 679 C CA . GLY A 1 86 ? -8.609 -5.346 16.515 1.00 94.06 86 GLY A CA 1
ATOM 680 C C . GLY A 1 86 ? -9.920 -5.490 15.736 1.00 94.06 86 GLY A C 1
ATOM 681 O O . GLY A 1 86 ? -10.979 -5.527 16.353 1.00 94.06 86 GLY A O 1
ATOM 682 N N . HIS A 1 87 ? -9.868 -5.644 14.411 1.00 96.31 87 HIS A N 1
ATOM 683 C CA . HIS A 1 87 ? -11.032 -5.951 13.571 1.00 96.31 87 HIS A CA 1
ATOM 684 C C . HIS A 1 87 ? -10.580 -6.622 12.259 1.00 96.31 87 HIS A C 1
ATOM 686 O O . HIS A 1 87 ? -9.544 -6.213 11.735 1.00 96.31 87 HIS A O 1
ATOM 692 N N . PRO A 1 88 ? -11.311 -7.604 11.684 1.00 96.38 88 PRO A N 1
ATOM 693 C CA . PRO A 1 88 ? -10.875 -8.323 10.478 1.00 96.38 88 PRO A CA 1
ATOM 694 C C . PRO A 1 88 ? -10.467 -7.430 9.298 1.00 96.38 88 PRO A C 1
ATOM 696 O O . PRO A 1 88 ? -9.425 -7.665 8.686 1.00 96.38 88 PRO A O 1
ATOM 699 N N . VAL A 1 89 ? -11.226 -6.364 9.023 1.00 96.19 89 VAL A N 1
ATOM 700 C CA . VAL A 1 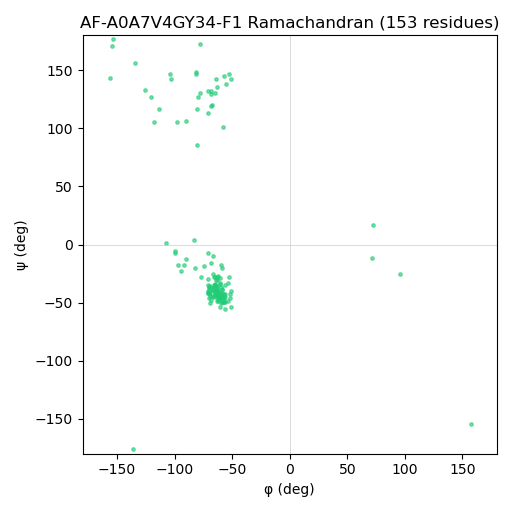89 ? -10.903 -5.429 7.929 1.00 96.19 89 VAL A CA 1
ATOM 701 C C . VAL A 1 89 ? -9.611 -4.638 8.203 1.00 96.19 89 VAL A C 1
ATOM 703 O O . VAL A 1 89 ? -8.775 -4.485 7.315 1.00 96.19 89 VAL A O 1
ATOM 706 N N . ALA A 1 90 ? -9.381 -4.217 9.453 1.00 96.88 90 ALA A N 1
ATOM 707 C CA . ALA A 1 90 ? -8.172 -3.499 9.860 1.00 96.88 90 ALA A CA 1
ATOM 708 C C . ALA A 1 90 ? -6.946 -4.428 9.858 1.00 96.88 90 ALA A C 1
ATOM 710 O O . ALA A 1 90 ? -5.884 -4.067 9.347 1.00 96.88 90 ALA A O 1
ATOM 711 N N . SER A 1 91 ? -7.109 -5.663 10.346 1.00 97.69 91 SER A N 1
ATOM 712 C CA . SER A 1 91 ? -6.100 -6.724 10.256 1.00 97.69 91 SER A CA 1
ATOM 713 C C . SER A 1 91 ? -5.708 -6.995 8.803 1.00 97.69 91 SER A C 1
ATOM 715 O O . SER A 1 91 ? -4.519 -7.045 8.485 1.00 97.69 91 SER A O 1
ATOM 717 N N . THR A 1 92 ? -6.696 -7.112 7.909 1.00 98.19 92 THR A N 1
ATOM 718 C CA . THR A 1 92 ? -6.461 -7.284 6.469 1.00 98.19 92 THR A CA 1
ATOM 719 C C . THR A 1 92 ? -5.691 -6.095 5.903 1.00 98.19 92 THR A C 1
ATOM 721 O O . THR A 1 92 ? -4.683 -6.292 5.230 1.00 98.19 92 THR A O 1
ATOM 724 N N . CYS A 1 93 ? -6.084 -4.861 6.232 1.00 98.25 93 CYS A N 1
ATOM 725 C CA . CYS A 1 93 ? -5.381 -3.660 5.781 1.00 98.25 93 CYS A CA 1
ATOM 726 C C . CYS A 1 93 ? -3.908 -3.640 6.231 1.00 98.25 93 CYS A C 1
ATOM 728 O O . CYS A 1 93 ? -3.016 -3.317 5.446 1.00 98.25 93 CYS A O 1
ATOM 730 N N . HIS A 1 94 ? -3.606 -4.080 7.457 1.00 98.44 94 HIS A N 1
ATOM 731 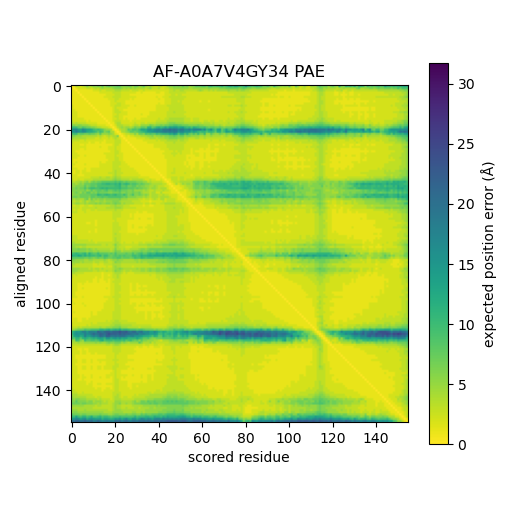C CA . HIS A 1 94 ? -2.219 -4.230 7.906 1.00 98.44 94 HIS A CA 1
ATOM 732 C C . HIS A 1 94 ? -1.438 -5.304 7.135 1.00 98.44 94 HIS A C 1
ATOM 734 O O . HIS A 1 94 ? -0.245 -5.109 6.880 1.00 98.44 94 HIS A O 1
ATOM 740 N N . ILE A 1 95 ? -2.076 -6.410 6.739 1.00 98.62 95 ILE A N 1
ATOM 741 C CA . ILE A 1 95 ? -1.459 -7.415 5.858 1.00 98.62 95 ILE A CA 1
ATOM 742 C C . ILE A 1 95 ? -1.140 -6.782 4.501 1.00 98.62 95 ILE A C 1
ATOM 744 O O . ILE A 1 95 ? 0.004 -6.861 4.051 1.00 98.62 95 ILE A O 1
ATOM 748 N N . VAL A 1 96 ? -2.103 -6.082 3.899 1.00 98.69 96 VAL A N 1
ATOM 749 C CA . VAL A 1 96 ? -1.932 -5.378 2.619 1.00 98.69 96 VAL A CA 1
ATOM 750 C C . VAL A 1 96 ? -0.772 -4.382 2.698 1.00 98.69 96 VAL A C 1
ATOM 752 O O . VAL A 1 96 ? 0.116 -4.384 1.846 1.00 98.69 96 VAL A O 1
ATOM 755 N N . ARG A 1 97 ? -0.686 -3.605 3.783 1.00 98.75 97 ARG A N 1
ATOM 756 C CA . ARG A 1 97 ? 0.442 -2.703 4.059 1.00 98.75 97 ARG A CA 1
ATOM 757 C C . ARG A 1 9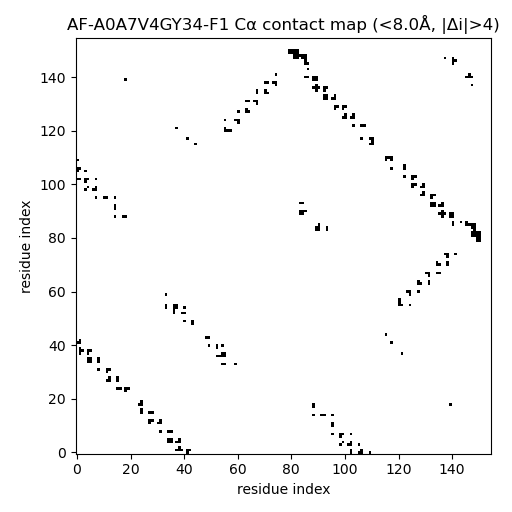7 ? 1.787 -3.434 4.074 1.00 98.75 97 ARG A C 1
ATOM 759 O O . ARG A 1 97 ? 2.771 -2.936 3.530 1.00 98.75 97 ARG A O 1
ATOM 766 N N . ASN A 1 98 ? 1.860 -4.616 4.684 1.00 98.56 98 ASN A N 1
ATOM 767 C CA . ASN A 1 98 ? 3.096 -5.401 4.731 1.00 98.56 98 ASN A CA 1
ATOM 768 C C . ASN A 1 98 ? 3.502 -5.908 3.336 1.00 98.56 98 ASN A C 1
ATOM 770 O O . ASN A 1 98 ? 4.693 -5.896 3.006 1.00 98.56 98 ASN A O 1
ATOM 774 N N . VAL A 1 99 ? 2.528 -6.305 2.509 1.00 98.81 99 VAL A N 1
ATOM 775 C CA . VAL A 1 99 ? 2.749 -6.646 1.094 1.00 98.81 99 VAL A CA 1
ATOM 776 C C . VAL A 1 99 ? 3.231 -5.416 0.319 1.00 98.81 99 VAL A C 1
ATOM 778 O O . VAL A 1 99 ? 4.212 -5.525 -0.412 1.00 98.81 99 VAL A O 1
ATOM 781 N N . CYS A 1 100 ? 2.662 -4.232 0.567 1.00 98.81 100 CYS A N 1
ATOM 782 C CA . CYS A 1 100 ? 3.102 -2.971 -0.040 1.00 98.81 100 CYS A CA 1
ATOM 783 C C . CYS A 1 100 ? 4.571 -2.668 0.267 1.00 98.81 100 CYS A C 1
ATOM 785 O O . CYS A 1 100 ? 5.367 -2.450 -0.644 1.00 98.81 100 CYS A O 1
ATOM 787 N N . ARG A 1 101 ? 4.984 -2.778 1.536 1.00 98.75 101 ARG A N 1
ATOM 788 C CA . ARG A 1 101 ? 6.399 -2.611 1.919 1.00 98.75 101 ARG A CA 1
ATOM 789 C C . ARG A 1 101 ? 7.309 -3.665 1.288 1.00 98.75 101 ARG A C 1
ATOM 791 O O . ARG A 1 101 ? 8.491 -3.414 1.062 1.00 98.75 101 ARG A O 1
ATOM 798 N N . ARG A 1 102 ? 6.806 -4.879 1.041 1.00 98.69 102 ARG A N 1
ATOM 799 C CA . ARG A 1 102 ? 7.564 -5.905 0.311 1.00 98.69 102 ARG A CA 1
ATOM 800 C C . ARG A 1 102 ? 7.697 -5.542 -1.168 1.00 98.69 102 ARG A C 1
ATOM 802 O O . ARG A 1 102 ? 8.798 -5.689 -1.692 1.00 98.69 102 ARG A O 1
ATOM 809 N N . ALA A 1 103 ? 6.638 -5.044 -1.805 1.00 98.56 103 ALA A N 1
ATOM 810 C CA . ALA A 1 103 ? 6.674 -4.536 -3.175 1.00 98.56 103 ALA A CA 1
ATOM 811 C C . ALA A 1 103 ? 7.690 -3.392 -3.312 1.00 98.56 103 ALA A C 1
ATOM 813 O O . ALA A 1 103 ? 8.581 -3.474 -4.151 1.00 98.56 103 ALA A O 1
ATOM 814 N N . GLU A 1 104 ? 7.633 -2.405 -2.413 1.00 98.50 104 GLU A N 1
ATOM 815 C CA . GLU A 1 104 ? 8.578 -1.283 -2.324 1.00 98.50 104 GLU A CA 1
ATOM 816 C C . GLU A 1 104 ? 10.035 -1.774 -2.309 1.00 98.50 104 GLU A C 1
ATOM 818 O O . GLU A 1 104 ? 10.824 -1.402 -3.174 1.00 98.50 104 GLU A O 1
ATOM 823 N N . ARG A 1 105 ? 10.388 -2.691 -1.394 1.00 98.25 105 ARG A N 1
ATOM 824 C CA . ARG A 1 105 ? 11.751 -3.249 -1.320 1.00 98.25 105 ARG A CA 1
ATOM 825 C C . ARG A 1 105 ? 12.178 -3.962 -2.602 1.00 98.25 105 ARG A C 1
ATOM 827 O O . ARG A 1 105 ? 13.346 -3.889 -2.969 1.00 98.25 105 ARG A O 1
ATOM 834 N N . ARG A 1 106 ? 11.260 -4.662 -3.278 1.00 97.12 106 ARG A N 1
ATOM 835 C CA . ARG A 1 106 ? 11.552 -5.342 -4.551 1.00 97.12 106 ARG A CA 1
ATOM 836 C C . ARG A 1 106 ? 11.779 -4.350 -5.688 1.00 97.12 106 ARG A C 1
ATOM 838 O O . ARG A 1 106 ? 12.630 -4.615 -6.526 1.00 97.12 106 ARG A O 1
ATOM 845 N N . VAL A 1 107 ? 11.045 -3.240 -5.715 1.00 96.06 107 VAL A N 1
ATOM 846 C CA . VAL A 1 107 ? 11.235 -2.170 -6.707 1.00 96.06 107 VAL A CA 1
ATOM 847 C C . VAL A 1 107 ? 12.538 -1.409 -6.449 1.00 96.06 107 VAL A C 1
ATOM 849 O O . VAL A 1 107 ? 13.268 -1.135 -7.391 1.00 96.06 107 VAL A O 1
ATOM 852 N N . ILE A 1 108 ? 12.883 -1.137 -5.186 1.00 95.75 108 ILE A N 1
ATOM 853 C CA . ILE A 1 108 ? 14.173 -0.523 -4.830 1.00 95.75 108 ILE A CA 1
ATOM 854 C C . ILE A 1 108 ? 15.342 -1.423 -5.242 1.00 95.75 108 ILE A C 1
ATOM 856 O O . ILE A 1 108 ? 16.301 -0.930 -5.825 1.00 95.75 108 ILE A O 1
ATOM 860 N N . ALA A 1 109 ? 15.263 -2.729 -4.965 1.00 94.88 109 ALA A N 1
ATOM 861 C CA . ALA A 1 109 ? 16.300 -3.676 -5.378 1.00 94.88 109 ALA A CA 1
ATOM 862 C C . ALA A 1 109 ? 16.486 -3.672 -6.904 1.00 94.88 109 ALA A C 1
ATOM 864 O O . ALA A 1 109 ? 17.608 -3.547 -7.377 1.00 94.88 109 ALA A O 1
ATOM 865 N N . LEU A 1 110 ? 15.382 -3.692 -7.657 1.00 92.62 110 LEU A N 1
ATOM 866 C CA . LEU A 1 110 ? 15.402 -3.601 -9.117 1.00 92.62 110 LEU A CA 1
ATOM 867 C C . LEU A 1 110 ? 16.078 -2.313 -9.613 1.00 92.62 110 LEU A C 1
ATOM 869 O O . LEU A 1 110 ? 16.944 -2.359 -10.478 1.00 92.62 110 LEU A O 1
ATOM 873 N N . ALA A 1 111 ? 15.747 -1.170 -9.007 1.00 91.19 111 ALA A N 1
ATOM 874 C CA . ALA A 1 111 ? 16.359 0.116 -9.343 1.00 91.19 111 ALA A CA 1
ATOM 875 C C . ALA A 1 111 ? 17.876 0.154 -9.065 1.00 91.19 111 ALA A C 1
ATOM 877 O O . ALA A 1 111 ? 18.608 0.903 -9.709 1.00 91.19 111 ALA A O 1
ATOM 878 N N . GLN A 1 112 ? 18.363 -0.644 -8.109 1.00 90.81 112 GLN A N 1
ATOM 879 C CA . GLN A 1 112 ? 19.786 -0.746 -7.772 1.00 90.81 112 GLN A CA 1
ATOM 880 C C . GLN A 1 112 ? 20.565 -1.691 -8.696 1.00 90.81 112 GLN A C 1
ATOM 882 O O . GLN A 1 112 ? 21.785 -1.568 -8.784 1.00 90.81 112 GLN A O 1
ATOM 887 N N . GLU A 1 113 ? 19.894 -2.607 -9.401 1.00 84.25 113 GLU A N 1
ATOM 888 C CA . GLU A 1 113 ? 20.531 -3.567 -10.317 1.00 84.25 113 GLU A CA 1
ATOM 889 C C . GLU A 1 113 ? 21.066 -2.906 -11.606 1.00 84.25 113 GLU A C 1
ATOM 891 O O . GLU A 1 113 ? 21.783 -3.547 -12.372 1.00 84.25 113 GLU A O 1
ATOM 896 N N . GLY A 1 114 ? 20.787 -1.614 -11.835 1.00 65.94 114 GLY A N 1
ATOM 897 C CA . GLY A 1 114 ? 21.453 -0.760 -12.832 1.00 65.94 114 GLY A CA 1
ATOM 898 C C . GLY A 1 114 ? 21.133 -1.052 -14.304 1.00 65.94 114 GLY A C 1
ATOM 899 O O . GLY A 1 114 ? 21.464 -0.238 -15.164 1.00 65.94 114 GLY A O 1
ATOM 900 N N . ASN A 1 115 ? 20.475 -2.175 -14.596 1.00 61.62 115 ASN A N 1
ATOM 901 C CA . ASN A 1 115 ? 20.092 -2.590 -15.949 1.00 61.62 115 ASN A CA 1
ATOM 902 C C . ASN A 1 115 ? 18.686 -2.115 -16.355 1.00 61.62 115 ASN A C 1
ATOM 904 O O . ASN A 1 115 ? 18.384 -2.075 -17.545 1.00 61.62 115 ASN A O 1
ATOM 908 N N . GLU A 1 116 ? 17.848 -1.730 -15.390 1.00 64.44 116 GLU A N 1
ATOM 909 C CA . GLU A 1 116 ? 16.477 -1.267 -15.617 1.00 64.44 116 GLU A CA 1
ATOM 910 C C . GLU A 1 116 ? 16.301 0.163 -15.093 1.00 64.44 116 GLU A C 1
ATOM 912 O O . GLU A 1 116 ? 16.604 0.479 -13.940 1.00 64.44 116 GLU A O 1
ATOM 917 N N . GLU A 1 117 ? 15.808 1.053 -15.953 1.00 72.94 117 GLU A N 1
ATOM 918 C CA . GLU A 1 117 ? 15.522 2.444 -15.600 1.00 72.94 117 GLU A CA 1
ATOM 919 C C . GLU A 1 117 ? 14.175 2.512 -14.868 1.00 72.94 117 GLU A C 1
ATOM 921 O O . GLU A 1 117 ? 13.122 2.709 -15.471 1.00 72.94 117 GLU A O 1
ATOM 926 N N . VAL A 1 118 ? 14.199 2.301 -13.550 1.00 81.12 118 VAL A N 1
ATOM 927 C CA . VAL A 1 118 ? 12.997 2.404 -12.714 1.00 81.12 118 VAL A CA 1
ATOM 928 C C . VAL A 1 118 ? 12.696 3.867 -12.407 1.00 81.12 118 VAL A C 1
ATOM 930 O O . VAL A 1 118 ? 13.524 4.603 -11.868 1.00 81.12 118 VAL A O 1
ATOM 933 N N . GLU A 1 119 ? 11.467 4.294 -12.681 1.00 87.00 119 GLU A N 1
ATOM 934 C CA . GLU A 1 119 ? 11.027 5.641 -12.339 1.00 87.00 119 GLU A CA 1
ATOM 935 C C . GLU A 1 119 ? 10.919 5.829 -10.821 1.00 87.00 119 GLU A C 1
ATOM 937 O O . GLU A 1 119 ? 10.096 5.204 -10.148 1.00 87.00 119 GLU A O 1
ATOM 942 N N . ASN A 1 120 ? 11.703 6.767 -10.281 1.00 92.62 120 ASN A N 1
ATOM 943 C CA . ASN A 1 120 ? 11.731 7.098 -8.850 1.00 92.62 120 ASN A CA 1
ATOM 944 C C . ASN A 1 120 ? 10.348 7.417 -8.256 1.00 92.62 120 ASN A C 1
ATOM 946 O O . ASN A 1 120 ? 10.121 7.202 -7.063 1.00 92.62 120 ASN A O 1
ATOM 950 N N . VAL A 1 121 ? 9.414 7.914 -9.071 1.00 95.44 121 VAL A N 1
ATOM 951 C CA . VAL A 1 121 ? 8.046 8.210 -8.629 1.00 95.44 121 VAL A CA 1
ATOM 952 C C . VAL A 1 121 ? 7.286 6.950 -8.195 1.00 95.44 121 VAL A C 1
ATOM 954 O O . VAL A 1 121 ? 6.505 7.025 -7.254 1.00 95.44 121 VAL A O 1
ATOM 957 N N . ILE A 1 122 ? 7.578 5.773 -8.769 1.00 96.69 122 ILE A N 1
ATOM 958 C CA . ILE A 1 122 ? 6.968 4.496 -8.356 1.00 96.69 122 ILE A CA 1
ATOM 959 C C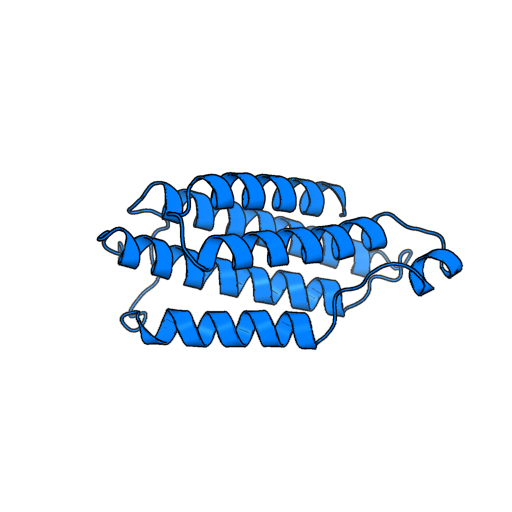 . ILE A 1 122 ? 7.402 4.134 -6.931 1.00 96.69 122 ILE A C 1
ATOM 961 O O . ILE A 1 122 ? 6.575 3.749 -6.106 1.00 96.69 122 ILE A O 1
ATOM 965 N N . ILE A 1 123 ? 8.694 4.289 -6.619 1.00 97.50 123 ILE A N 1
ATOM 966 C CA . ILE A 1 123 ? 9.233 4.020 -5.277 1.00 97.50 123 ILE A CA 1
ATOM 967 C C . ILE A 1 123 ? 8.586 4.963 -4.259 1.00 97.50 123 ILE A C 1
ATOM 969 O O . ILE A 1 123 ? 8.110 4.513 -3.216 1.00 97.50 123 ILE A O 1
ATOM 973 N N . ARG A 1 124 ? 8.514 6.260 -4.581 1.00 98.12 124 ARG A N 1
ATOM 974 C CA . ARG A 1 124 ? 7.883 7.269 -3.718 1.00 98.12 124 ARG A CA 1
ATOM 975 C C . ARG A 1 124 ? 6.389 7.008 -3.521 1.00 98.12 124 ARG A C 1
ATOM 977 O O . ARG A 1 124 ? 5.906 7.123 -2.398 1.00 98.12 124 ARG A O 1
ATOM 984 N N . TYR A 1 125 ? 5.684 6.594 -4.572 1.00 98.62 125 TYR A N 1
ATOM 985 C CA . TYR A 1 125 ? 4.277 6.212 -4.490 1.00 98.62 125 TYR A CA 1
ATOM 986 C C . TYR A 1 125 ? 4.066 5.005 -3.567 1.00 98.62 125 TYR A C 1
ATOM 988 O O . TYR A 1 125 ? 3.239 5.075 -2.666 1.00 98.62 125 TYR A O 1
ATOM 996 N N . LEU A 1 126 ? 4.839 3.921 -3.721 1.00 98.69 126 LEU A N 1
ATOM 997 C CA . LEU A 1 126 ? 4.728 2.732 -2.860 1.00 98.69 126 LEU A CA 1
ATOM 998 C C . LEU A 1 126 ? 5.080 3.025 -1.396 1.00 98.69 126 LEU A C 1
ATOM 1000 O O . LEU A 1 126 ? 4.448 2.479 -0.489 1.00 98.69 126 LEU A O 1
ATOM 1004 N N . ASN A 1 127 ? 6.070 3.890 -1.165 1.00 98.62 127 ASN A N 1
ATOM 1005 C CA . ASN A 1 127 ? 6.433 4.355 0.168 1.00 98.62 127 ASN A CA 1
ATOM 1006 C C . ASN A 1 127 ? 5.259 5.090 0.831 1.00 98.62 127 ASN A C 1
ATOM 1008 O O . ASN A 1 127 ? 4.802 4.681 1.899 1.00 98.62 127 ASN A O 1
ATOM 1012 N N . ARG A 1 128 ? 4.702 6.098 0.146 1.00 98.75 128 ARG A N 1
ATOM 1013 C CA . ARG A 1 128 ? 3.552 6.861 0.644 1.00 98.75 128 ARG A CA 1
ATOM 1014 C C . ARG A 1 128 ? 2.294 6.001 0.773 1.00 98.75 128 ARG A C 1
ATOM 1016 O O . ARG A 1 128 ? 1.534 6.168 1.723 1.00 98.75 128 ARG A O 1
ATOM 1023 N N . LEU A 1 129 ? 2.086 5.040 -0.124 1.00 98.81 129 LEU A N 1
ATOM 1024 C CA . LEU A 1 129 ? 0.975 4.094 -0.044 1.00 98.81 129 LEU A CA 1
ATOM 1025 C C . LEU A 1 129 ? 1.064 3.216 1.211 1.00 98.81 129 LEU A C 1
ATOM 1027 O O . LEU A 1 129 ? 0.039 2.903 1.812 1.00 98.81 129 LEU A O 1
ATOM 1031 N N . ALA A 1 130 ? 2.266 2.838 1.652 1.00 98.75 130 ALA A N 1
ATOM 1032 C CA . ALA A 1 130 ? 2.425 2.098 2.900 1.00 98.75 130 ALA A CA 1
ATOM 1033 C C . ALA A 1 130 ? 2.024 2.933 4.133 1.00 98.75 130 ALA A C 1
ATOM 1035 O O . ALA A 1 130 ? 1.465 2.371 5.079 1.00 98.75 130 ALA A O 1
ATOM 1036 N N . ASP A 1 131 ? 2.269 4.245 4.117 1.00 98.62 131 ASP A N 1
ATOM 1037 C CA . ASP A 1 131 ? 1.810 5.165 5.166 1.00 98.62 131 ASP A CA 1
ATOM 1038 C C . ASP A 1 131 ? 0.289 5.335 5.116 1.00 98.62 131 ASP A C 1
ATOM 1040 O O . ASP A 1 131 ? -0.391 5.174 6.130 1.00 98.62 131 ASP A O 1
ATOM 1044 N N . PHE A 1 132 ? -0.261 5.536 3.916 1.00 98.75 132 PHE A N 1
ATOM 1045 C CA . PHE A 1 132 ? -1.703 5.581 3.687 1.00 98.75 132 PHE A CA 1
ATOM 1046 C C . PHE A 1 132 ? -2.396 4.327 4.232 1.00 98.75 132 PHE A C 1
ATOM 1048 O O . PHE A 1 132 ? -3.343 4.433 5.001 1.00 98.75 132 PHE A O 1
ATOM 1055 N N . LEU A 1 133 ? -1.893 3.129 3.916 1.00 98.69 133 LEU A N 1
ATOM 1056 C CA . LEU A 1 133 ? -2.468 1.865 4.388 1.00 98.69 133 LEU A CA 1
ATOM 1057 C C . LEU A 1 133 ? -2.340 1.683 5.909 1.00 98.69 133 LEU A C 1
ATOM 1059 O O . LEU A 1 133 ? -3.134 0.956 6.509 1.00 98.69 133 LEU A O 1
ATOM 1063 N N . PHE A 1 134 ? -1.350 2.312 6.550 1.00 98.50 134 PHE A N 1
ATOM 1064 C CA . PHE A 1 134 ? -1.256 2.338 8.009 1.00 98.50 134 PHE A CA 1
ATOM 1065 C C . PHE A 1 134 ? -2.369 3.192 8.619 1.00 98.50 134 PHE A C 1
ATOM 1067 O O . PHE A 1 134 ? -3.089 2.711 9.493 1.00 98.50 134 PHE A O 1
ATOM 1074 N N . VAL A 1 135 ? -2.542 4.421 8.131 1.00 98.12 135 VAL A N 1
ATOM 1075 C CA . VAL A 1 135 ? -3.595 5.334 8.598 1.00 98.12 135 VAL A CA 1
ATOM 1076 C C . VAL A 1 135 ? -4.980 4.777 8.273 1.00 98.12 135 VAL A C 1
ATOM 1078 O O . VAL A 1 135 ? -5.855 4.767 9.135 1.00 98.12 135 VAL A O 1
ATOM 1081 N N . PHE A 1 136 ? -5.161 4.208 7.083 1.00 97.75 136 PHE A N 1
ATOM 1082 C CA . PHE A 1 136 ? -6.418 3.595 6.671 1.00 97.75 136 PHE A CA 1
ATOM 1083 C C . PHE A 1 136 ? -6.787 2.390 7.541 1.00 97.75 136 PHE A C 1
ATOM 1085 O O . PHE A 1 136 ? -7.946 2.243 7.914 1.00 97.75 136 PHE A O 1
ATOM 1092 N N . ALA A 1 137 ? -5.818 1.571 7.968 1.00 97.62 137 ALA A N 1
ATOM 1093 C CA . ALA A 1 137 ? -6.087 0.484 8.912 1.00 97.62 137 ALA A CA 1
ATOM 1094 C C . ALA A 1 137 ? -6.624 1.005 10.259 1.00 97.62 137 ALA A C 1
ATOM 1096 O O . ALA A 1 137 ? -7.573 0.434 10.801 1.00 97.62 137 ALA A O 1
ATOM 1097 N N . ARG A 1 138 ? -6.060 2.108 10.774 1.00 97.38 138 ARG A N 1
ATOM 1098 C CA . ARG A 1 138 ? -6.537 2.777 11.998 1.00 97.38 138 ARG A CA 1
ATOM 1099 C C . ARG A 1 138 ? -7.936 3.362 11.806 1.00 97.38 138 ARG A C 1
ATOM 1101 O O . ARG A 1 138 ? -8.817 3.146 12.633 1.00 97.38 138 ARG A O 1
ATOM 1108 N N . TYR A 1 139 ? -8.159 4.040 10.683 1.00 96.56 139 TYR A N 1
ATOM 1109 C CA . TYR A 1 139 ? -9.450 4.620 10.313 1.00 96.56 139 TYR A CA 1
ATOM 1110 C C . TYR A 1 139 ? -10.553 3.565 10.182 1.00 96.56 139 TYR A C 1
ATOM 1112 O O . TYR A 1 139 ? -11.644 3.715 10.734 1.00 96.56 139 TYR A O 1
ATOM 1120 N N . LEU A 1 140 ? -10.262 2.449 9.519 1.00 96.06 140 LEU A N 1
ATOM 1121 C CA . LEU A 1 140 ? -11.183 1.324 9.407 1.00 96.06 140 LEU A CA 1
ATOM 1122 C C . LEU A 1 140 ? -11.494 0.692 10.768 1.00 96.06 140 LEU A C 1
ATOM 1124 O O . LEU A 1 140 ? -12.641 0.342 11.043 1.00 96.06 140 LEU A O 1
ATOM 1128 N N . LEU A 1 141 ? -10.492 0.559 11.640 1.00 95.81 141 LEU A N 1
ATOM 1129 C CA . LEU A 1 141 ? -10.707 0.068 12.998 1.00 95.81 141 LEU A CA 1
ATOM 1130 C C . LEU A 1 141 ? -11.647 0.995 13.782 1.00 95.81 141 LEU A C 1
ATOM 1132 O O . LEU A 1 141 ? -12.592 0.511 14.404 1.00 95.81 141 LEU A O 1
ATOM 1136 N N . TYR A 1 142 ? -11.412 2.308 13.706 1.00 95.19 142 TYR A N 1
ATOM 1137 C CA . TYR A 1 142 ? -12.235 3.338 14.340 1.00 95.19 142 TYR A CA 1
ATOM 1138 C C . TYR A 1 142 ? -13.686 3.309 13.839 1.00 95.19 142 TYR A C 1
ATOM 1140 O O . TYR A 1 142 ? -14.616 3.222 14.640 1.00 95.19 142 TYR A O 1
ATOM 1148 N N . THR A 1 143 ? -13.891 3.308 12.520 1.00 93.62 143 THR A N 1
ATOM 1149 C CA . THR A 1 143 ? -15.234 3.296 11.907 1.00 93.62 143 THR A CA 1
ATOM 1150 C C . THR A 1 143 ? -16.012 2.011 12.193 1.00 93.62 143 THR A C 1
ATOM 1152 O O . THR A 1 143 ? -17.236 2.046 12.291 1.00 93.62 143 THR A O 1
ATOM 1155 N N . CYS A 1 144 ? -15.322 0.888 12.408 1.00 93.25 144 CYS A N 1
ATOM 1156 C CA . CYS A 1 144 ? -15.935 -0.371 12.839 1.00 93.25 144 CYS A CA 1
ATOM 1157 C C . CYS A 1 144 ? -16.167 -0.457 14.364 1.00 93.25 144 CYS A C 1
ATOM 1159 O O . CYS A 1 144 ? -16.587 -1.503 14.857 1.00 93.25 144 CYS A O 1
ATOM 1161 N N . GLY A 1 145 ? -15.876 0.600 15.133 1.00 92.88 145 GLY A N 1
ATOM 1162 C CA . GLY A 1 145 ? -16.034 0.622 16.593 1.00 92.88 145 GLY A CA 1
ATOM 1163 C C . GLY A 1 145 ? -15.004 -0.220 17.357 1.00 92.88 145 GLY A C 1
ATOM 1164 O O . GLY A 1 145 ? -15.214 -0.546 18.529 1.00 92.88 145 GLY A O 1
ATOM 1165 N N . GLY A 1 146 ? -13.902 -0.601 16.706 1.00 92.06 146 GLY A N 1
ATOM 1166 C CA . GLY A 1 146 ? -12.798 -1.320 17.329 1.00 92.06 146 GLY A CA 1
ATOM 1167 C C . GLY A 1 146 ? -11.891 -0.409 18.159 1.00 92.06 146 GLY A C 1
ATOM 1168 O O . GLY A 1 146 ? -12.025 0.814 18.165 1.00 92.06 146 GLY A O 1
ATOM 1169 N N . LYS A 1 147 ? -10.946 -1.014 18.887 1.00 93.19 147 LYS A N 1
ATOM 1170 C CA . LYS A 1 147 ? -9.984 -0.292 19.733 1.00 93.19 147 LYS A CA 1
ATOM 1171 C C . LYS A 1 147 ? -8.558 -0.672 19.374 1.00 93.19 147 LYS A C 1
ATOM 1173 O O . LYS A 1 147 ? -8.237 -1.856 19.269 1.00 93.19 147 LYS A O 1
ATOM 1178 N N . GLU A 1 148 ? -7.706 0.336 19.227 1.00 94.81 148 GLU A N 1
ATOM 1179 C CA . GLU A 1 148 ? -6.276 0.140 19.006 1.00 94.81 148 GLU A CA 1
ATOM 1180 C C . GLU A 1 148 ? -5.639 -0.561 20.211 1.00 94.81 148 GLU A C 1
ATOM 1182 O O . GLU A 1 148 ? -5.897 -0.222 21.368 1.00 94.81 148 GLU A O 1
ATOM 1187 N N . THR A 1 149 ? -4.785 -1.547 19.940 1.00 95.06 149 THR A N 1
ATOM 1188 C CA . THR A 1 149 ? -3.991 -2.209 20.979 1.00 95.06 149 THR A CA 1
ATOM 1189 C C . THR A 1 149 ? -2.602 -1.594 20.992 1.00 95.06 149 THR A C 1
ATOM 1191 O O . THR A 1 149 ? -1.795 -1.864 20.105 1.00 95.06 149 THR A O 1
ATOM 1194 N N . LEU A 1 150 ? -2.320 -0.764 21.994 1.00 94.44 150 LEU A N 1
ATOM 1195 C CA . LEU A 1 150 ? -0.998 -0.165 22.163 1.00 94.44 150 LEU A CA 1
ATOM 1196 C C . LEU A 1 150 ? 0.022 -1.238 22.555 1.00 94.44 150 LEU A C 1
ATOM 1198 O O . LEU A 1 150 ? -0.205 -2.023 23.480 1.00 94.44 150 LEU A O 1
ATOM 1202 N N . TRP A 1 151 ? 1.161 -1.245 21.873 1.00 94.81 151 TRP A N 1
ATOM 1203 C CA . TRP A 1 151 ? 2.307 -2.054 22.251 1.00 94.81 151 TRP A CA 1
ATOM 1204 C C . TRP A 1 151 ? 2.897 -1.531 23.564 1.00 94.81 151 TRP A C 1
ATOM 1206 O O . TRP A 1 151 ? 3.151 -0.332 23.719 1.00 94.81 151 TRP A O 1
ATOM 1216 N N . LYS A 1 152 ? 3.100 -2.452 24.510 1.00 93.00 152 LYS A N 1
ATOM 1217 C CA . LYS A 1 152 ? 3.717 -2.209 25.814 1.00 93.00 152 LYS A CA 1
ATOM 1218 C C . LYS A 1 152 ? 4.990 -3.054 25.891 1.00 93.00 152 LYS A C 1
ATOM 1220 O O . LYS A 1 152 ? 4.861 -4.272 26.007 1.00 93.00 152 LYS A O 1
ATOM 1225 N N . PRO A 1 153 ? 6.188 -2.460 25.766 1.00 88.94 153 PRO A N 1
ATOM 1226 C CA . PRO A 1 153 ? 7.426 -3.214 25.911 1.00 88.94 153 PRO A CA 1
ATOM 1227 C C . PRO A 1 153 ? 7.552 -3.740 27.343 1.00 88.94 153 PRO A C 1
ATOM 1229 O O . PRO A 1 153 ? 7.390 -2.980 28.298 1.00 88.94 153 PRO A O 1
ATOM 1232 N N . GLU A 1 154 ? 7.849 -5.029 27.485 1.00 86.00 154 GLU A N 1
ATOM 1233 C CA . GLU A 1 154 ? 8.363 -5.580 28.739 1.00 86.00 154 GLU A CA 1
ATOM 1234 C C . GLU A 1 154 ? 9.864 -5.260 28.785 1.00 86.00 154 GLU A C 1
ATOM 1236 O O . GLU A 1 154 ? 10.604 -5.651 27.879 1.00 86.00 154 GLU A O 1
ATOM 1241 N N . LEU A 1 155 ? 10.272 -4.454 29.771 1.00 74.38 155 LEU A N 1
ATOM 1242 C CA . LEU A 1 155 ? 11.668 -4.091 30.043 1.00 74.38 155 LEU A CA 1
ATOM 1243 C C . LEU A 1 155 ? 12.304 -5.080 31.021 1.00 74.38 155 LEU A C 1
ATOM 1245 O O . LEU A 1 155 ? 11.602 -5.471 31.982 1.00 74.38 155 LEU A O 1
#

Foldseek 3Di:
DLVLLVVLLVLLVVLLVVFPPDVVSVVSVVVSVQSVLLSVLVVDPDPVVNVVGDHDDPVLLVVLVVLLVVLVVVDDDDPADFDQDFDPSLNSLLVSLVSLVVVLVVLVVVCVVVSDPRDVSSSSNSVSVSVSSNSVSRSSCVVVVTDTHHDDDDD